Protein AF-A0A3B8Q5W2-F1 (afdb_monomer_lite)

Sequence (146 aa):
MAARLQALFSNDDAALSDYAQPIVNELRATRVRVNSDFRASPFNAKISIAEKWRVHTMLFIRRNDMEAGNVYERLHHGDPQGAKPQAEVITQILARIKDRKARSNPESKQPAGFLRRAVLVSQFAYSWMTRSMRLSGTSHINATKT

Foldseek 3Di:
DAAEEEEEEALPDPVRVVLVVVLQVVCVVVVHNYDYDNDNDDVVVVVVVCVVVVRQKYKYDDPVLVVVQWIWIDGSPDDTPGTDHSVVVSVVVVVVRVVVVVVPPVVNVDDPPPPPPPPPVPPVVVVVVVVVPPPDDDDDDDDDDD

pLDDT: mean 71.18, std 16.19, range [39.97, 88.94]

Structure (mmCIF, N/CA/C/O backbone):
data_AF-A0A3B8Q5W2-F1
#
_entry.id   AF-A0A3B8Q5W2-F1
#
loop_
_atom_site.group_PDB
_atom_site.id
_atom_site.type_symbol
_atom_site.label_atom_id
_atom_site.label_alt_id
_atom_site.label_comp_id
_atom_site.label_asym_id
_atom_site.label_entity_id
_atom_site.label_seq_id
_atom_site.pdbx_PDB_ins_code
_atom_site.Cartn_x
_atom_site.Cartn_y
_atom_site.Cartn_z
_atom_site.occupancy
_atom_site.B_iso_or_equiv
_atom_site.auth_seq_id
_atom_site.auth_comp_id
_atom_site.auth_asym_id
_atom_site.auth_atom_id
_atom_site.pdbx_PDB_model_num
ATOM 1 N N . MET A 1 1 ? -15.652 4.200 12.191 1.00 45.91 1 MET A N 1
ATOM 2 C CA . MET A 1 1 ? -15.283 4.571 10.801 1.00 45.91 1 MET A CA 1
ATOM 3 C C . MET A 1 1 ? -14.407 3.487 10.179 1.00 45.91 1 MET A C 1
ATOM 5 O O . MET A 1 1 ? -13.369 3.178 10.748 1.00 45.91 1 MET A O 1
ATOM 9 N N . ALA A 1 2 ? -14.800 2.908 9.041 1.00 53.19 2 ALA A N 1
ATOM 10 C CA . ALA A 1 2 ? -13.908 2.077 8.223 1.00 53.19 2 ALA A CA 1
ATOM 11 C C . ALA A 1 2 ? -12.968 3.000 7.427 1.00 53.19 2 ALA A C 1
ATOM 13 O O . ALA A 1 2 ? -13.436 3.997 6.875 1.00 53.19 2 ALA A O 1
ATOM 14 N N . ALA A 1 3 ? -11.658 2.741 7.411 1.00 61.75 3 ALA A N 1
ATOM 15 C CA . ALA A 1 3 ? -10.736 3.575 6.644 1.00 61.75 3 ALA A CA 1
ATOM 16 C C . ALA A 1 3 ? -11.010 3.435 5.146 1.00 61.75 3 ALA A C 1
ATOM 18 O O . ALA A 1 3 ? -11.198 2.324 4.651 1.00 61.75 3 ALA A O 1
ATOM 19 N N . ARG A 1 4 ? -11.067 4.582 4.463 1.00 65.25 4 ARG A N 1
ATOM 20 C CA . ARG A 1 4 ? -11.157 4.676 3.010 1.00 65.25 4 ARG A CA 1
ATOM 21 C C . ARG A 1 4 ? -9.732 4.687 2.476 1.00 65.25 4 ARG A C 1
ATOM 23 O O . ARG A 1 4 ? -8.991 5.626 2.770 1.00 65.25 4 ARG A O 1
ATOM 30 N N . LEU A 1 5 ? -9.381 3.638 1.748 1.00 76.31 5 LEU A N 1
ATOM 31 C CA . LEU A 1 5 ? -8.098 3.489 1.079 1.00 76.31 5 LEU A CA 1
ATOM 32 C C . LEU A 1 5 ? -8.322 3.563 -0.431 1.00 76.31 5 LEU A C 1
ATOM 34 O O . LEU A 1 5 ? -9.268 2.959 -0.942 1.00 76.31 5 LEU A O 1
ATOM 38 N N . GLN A 1 6 ? -7.470 4.306 -1.130 1.00 79.44 6 GLN A N 1
ATOM 39 C CA . GLN A 1 6 ? -7.473 4.363 -2.589 1.00 79.44 6 GLN A CA 1
ATOM 40 C C . GLN A 1 6 ? -6.218 3.670 -3.104 1.00 79.44 6 GLN A C 1
ATOM 42 O O . GLN A 1 6 ? -5.112 4.104 -2.797 1.00 79.44 6 GLN A O 1
ATOM 47 N N . ALA A 1 7 ? -6.396 2.602 -3.871 1.00 77.19 7 ALA A N 1
ATOM 48 C CA . ALA A 1 7 ? -5.308 1.908 -4.534 1.00 77.19 7 ALA A CA 1
ATOM 49 C C . ALA A 1 7 ? -5.248 2.369 -5.996 1.00 77.19 7 ALA A C 1
ATOM 51 O O . ALA A 1 7 ? -6.253 2.313 -6.712 1.00 77.19 7 ALA A O 1
ATOM 52 N N . LEU A 1 8 ? -4.100 2.907 -6.396 1.00 77.88 8 LEU A N 1
ATOM 53 C CA . LEU A 1 8 ? -3.859 3.548 -7.681 1.00 77.88 8 LEU A CA 1
ATOM 54 C C . LEU A 1 8 ? -2.772 2.764 -8.418 1.00 77.88 8 LEU A C 1
ATOM 56 O O . LEU A 1 8 ? -1.646 2.654 -7.937 1.00 77.88 8 LEU A O 1
ATOM 60 N N . PHE A 1 9 ? -3.108 2.237 -9.591 1.00 75.00 9 PHE A N 1
ATOM 61 C CA . PHE A 1 9 ? -2.218 1.375 -10.373 1.00 75.00 9 PHE A CA 1
ATOM 62 C C . PHE A 1 9 ? -1.958 1.986 -11.752 1.00 75.00 9 PHE A C 1
ATOM 64 O O . PHE A 1 9 ? -2.855 2.627 -12.302 1.00 75.00 9 PHE A O 1
ATOM 71 N N . SER A 1 10 ? -0.762 1.813 -12.323 1.00 71.88 10 SER A N 1
ATOM 72 C CA . SER A 1 10 ? -0.567 2.111 -13.752 1.00 71.88 10 SER A CA 1
ATOM 73 C C . SER A 1 10 ? -1.206 0.977 -14.542 1.00 71.88 10 SER A C 1
ATOM 75 O O . SER A 1 10 ? -0.883 -0.180 -14.295 1.00 71.88 10 SER A O 1
ATOM 77 N N . ASN A 1 11 ? -2.117 1.292 -15.460 1.00 65.12 11 ASN A N 1
ATOM 78 C CA . ASN A 1 11 ? -2.798 0.279 -16.278 1.00 65.12 11 ASN A CA 1
ATOM 79 C C . ASN A 1 11 ? -2.034 -0.066 -17.563 1.00 65.12 11 ASN A C 1
ATOM 81 O O . ASN A 1 11 ? -2.555 -0.758 -18.428 1.00 65.12 11 ASN A O 1
ATOM 85 N N . ASP A 1 12 ? -0.812 0.436 -17.718 1.00 65.44 12 ASP A N 1
ATOM 86 C CA . ASP A 1 12 ? -0.016 0.210 -18.928 1.00 65.44 12 ASP A CA 1
ATOM 87 C C . ASP A 1 12 ? 0.574 -1.217 -18.976 1.00 65.44 12 ASP A C 1
ATOM 89 O O . ASP A 1 12 ? 1.395 -1.517 -19.840 1.00 65.44 12 ASP A O 1
ATOM 93 N N . ASP A 1 13 ? 0.188 -2.093 -18.037 1.00 70.56 13 ASP A N 1
ATOM 94 C CA . ASP A 1 13 ? 0.699 -3.454 -17.894 1.00 70.56 13 ASP A CA 1
ATOM 95 C C . ASP A 1 13 ? -0.330 -4.398 -17.243 1.00 70.56 13 ASP A C 1
ATOM 97 O O . ASP A 1 13 ? -0.829 -4.132 -16.144 1.00 70.56 13 ASP A O 1
ATOM 101 N N . ALA A 1 14 ? -0.621 -5.528 -17.894 1.00 78.88 14 ALA A N 1
ATOM 102 C CA . ALA A 1 14 ? -1.497 -6.565 -17.346 1.00 78.88 14 ALA A CA 1
ATOM 103 C C . ALA A 1 14 ? -0.899 -7.199 -16.076 1.00 78.88 14 ALA A C 1
ATOM 105 O O . ALA A 1 14 ? -1.629 -7.451 -15.117 1.00 78.88 14 ALA A O 1
ATOM 106 N N . ALA A 1 15 ? 0.432 -7.331 -16.012 1.00 82.75 15 ALA A N 1
ATOM 107 C CA . ALA A 1 15 ? 1.127 -7.911 -14.863 1.00 82.75 15 ALA A CA 1
ATOM 108 C C . ALA A 1 15 ? 0.907 -7.103 -13.572 1.00 82.75 15 ALA A C 1
ATOM 110 O O . ALA A 1 15 ? 0.785 -7.668 -12.485 1.00 82.75 15 ALA A O 1
ATOM 111 N N . LEU A 1 16 ? 0.788 -5.774 -13.683 1.00 80.88 16 LEU A N 1
ATOM 112 C CA . LEU A 1 16 ? 0.503 -4.910 -12.534 1.00 80.88 16 LEU A CA 1
ATOM 113 C C . LEU A 1 16 ? -0.903 -5.135 -11.984 1.00 80.88 16 LEU A C 1
ATOM 115 O O . LEU A 1 16 ? -1.096 -5.088 -10.769 1.00 80.88 16 LEU A O 1
ATOM 119 N N . SER A 1 17 ? -1.878 -5.375 -12.860 1.00 82.31 17 SER A N 1
ATOM 120 C CA . SER A 1 17 ? -3.250 -5.667 -12.441 1.00 82.31 17 SER A CA 1
ATOM 121 C C . SER A 1 17 ? -3.327 -7.021 -11.738 1.00 82.31 17 SER A C 1
ATOM 123 O O . SER A 1 17 ? -3.936 -7.111 -10.671 1.00 82.31 17 SER A O 1
ATOM 125 N N . ASP A 1 18 ? -2.632 -8.030 -12.266 1.00 86.31 18 ASP A N 1
ATOM 126 C CA . ASP A 1 18 ? -2.560 -9.368 -11.669 1.00 86.31 18 ASP A CA 1
ATOM 127 C C . ASP A 1 18 ? -1.869 -9.358 -10.299 1.00 86.31 18 ASP A C 1
ATOM 129 O O . ASP A 1 18 ? -2.305 -10.052 -9.382 1.00 86.31 18 ASP A O 1
ATOM 133 N N . TYR A 1 19 ? -0.846 -8.518 -10.119 1.00 84.56 19 TYR A N 1
ATOM 134 C CA . TYR A 1 19 ? -0.189 -8.318 -8.825 1.00 84.56 19 TYR A CA 1
ATOM 135 C C . TYR A 1 19 ? -1.051 -7.516 -7.834 1.00 84.56 19 TYR A C 1
ATOM 137 O O . TYR A 1 19 ? -1.098 -7.802 -6.638 1.00 84.56 19 TYR A O 1
ATOM 145 N N . ALA A 1 20 ? -1.773 -6.506 -8.316 1.00 84.50 20 ALA A N 1
ATOM 146 C CA . ALA A 1 20 ? -2.580 -5.617 -7.486 1.00 84.50 20 ALA A CA 1
ATOM 147 C C . ALA A 1 20 ? -3.886 -6.251 -6.982 1.00 84.50 20 ALA A C 1
ATOM 149 O O . ALA A 1 20 ? -4.330 -5.973 -5.861 1.00 84.50 20 ALA A O 1
ATOM 150 N N . GLN A 1 21 ? -4.526 -7.084 -7.801 1.00 87.31 21 GLN A N 1
ATOM 151 C CA . GLN A 1 21 ? -5.802 -7.716 -7.483 1.00 87.31 21 GLN A CA 1
ATOM 152 C C . GLN A 1 21 ? -5.790 -8.529 -6.170 1.00 87.31 21 GLN A C 1
ATOM 154 O O . GLN A 1 21 ? -6.686 -8.307 -5.344 1.00 87.31 21 GLN A O 1
ATOM 159 N N . PRO A 1 22 ? -4.814 -9.424 -5.903 1.00 88.69 22 PRO A N 1
ATOM 160 C CA . PRO A 1 22 ? -4.765 -10.167 -4.645 1.00 88.69 22 PRO A CA 1
ATOM 161 C C . PRO A 1 22 ? -4.585 -9.247 -3.431 1.00 88.69 22 PRO A C 1
ATOM 163 O O . PRO A 1 22 ? -5.254 -9.451 -2.420 1.00 88.69 22 PRO A O 1
ATOM 166 N N . ILE A 1 23 ? -3.792 -8.176 -3.548 1.00 86.06 23 ILE A N 1
ATOM 167 C CA . ILE A 1 23 ? -3.586 -7.187 -2.473 1.00 86.06 23 ILE A CA 1
ATOM 168 C C . ILE A 1 23 ? -4.909 -6.505 -2.108 1.00 86.06 23 ILE A C 1
ATOM 170 O O . ILE A 1 23 ? -5.271 -6.369 -0.936 1.00 86.06 23 ILE A O 1
ATOM 174 N N . VAL A 1 24 ? -5.670 -6.081 -3.119 1.00 87.81 24 VAL A N 1
ATOM 175 C CA . VAL A 1 24 ? -6.986 -5.464 -2.911 1.00 87.81 24 VAL A CA 1
ATOM 176 C C . VAL A 1 24 ? -7.957 -6.457 -2.270 1.00 87.81 24 VAL A C 1
ATOM 178 O O . VAL A 1 24 ? -8.723 -6.071 -1.382 1.00 87.81 24 VAL A O 1
ATOM 181 N N . ASN A 1 25 ? -7.923 -7.724 -2.685 1.00 88.94 25 ASN A N 1
ATOM 182 C CA . ASN A 1 25 ? -8.769 -8.775 -2.125 1.00 88.94 25 ASN A CA 1
ATOM 183 C C . ASN A 1 25 ? -8.451 -9.043 -0.648 1.00 88.94 25 ASN A C 1
ATOM 185 O O . ASN A 1 25 ? -9.375 -9.124 0.158 1.00 88.94 25 ASN A O 1
ATOM 189 N N . GLU A 1 26 ? -7.175 -9.096 -0.270 1.00 87.56 26 GLU A N 1
ATOM 190 C CA . GLU A 1 26 ? -6.734 -9.291 1.116 1.00 87.56 26 GLU A CA 1
ATOM 191 C C . GLU A 1 26 ? -7.181 -8.136 2.031 1.00 87.56 26 GLU A C 1
ATOM 193 O O . GLU A 1 26 ? -7.767 -8.335 3.105 1.00 87.56 26 GLU A O 1
ATOM 198 N N . LEU A 1 27 ? -7.011 -6.893 1.570 1.00 85.69 27 LEU A N 1
ATOM 199 C CA . LEU A 1 27 ? -7.477 -5.716 2.304 1.00 85.69 27 LEU A CA 1
ATOM 200 C C . LEU A 1 27 ? -9.010 -5.708 2.456 1.00 85.69 27 LEU A C 1
ATOM 202 O O . LEU A 1 27 ? -9.535 -5.370 3.524 1.00 85.69 27 LEU A O 1
ATOM 206 N N . ARG A 1 28 ? -9.746 -6.118 1.414 1.00 86.06 28 ARG A N 1
ATOM 207 C CA . ARG A 1 28 ? -11.213 -6.251 1.461 1.00 86.06 28 ARG A CA 1
ATOM 208 C C . ARG A 1 28 ? -11.662 -7.372 2.396 1.00 86.06 28 ARG A C 1
ATOM 210 O O . ARG A 1 28 ? -12.617 -7.161 3.145 1.00 86.06 28 ARG A O 1
ATOM 217 N N . ALA A 1 29 ? -10.962 -8.507 2.416 1.00 87.06 29 ALA A N 1
ATOM 218 C CA . ALA A 1 29 ? -11.219 -9.608 3.346 1.00 87.06 29 ALA A CA 1
ATOM 219 C C . ALA A 1 29 ? -11.098 -9.143 4.807 1.00 87.06 29 ALA A C 1
ATOM 221 O O . ALA A 1 29 ? -11.911 -9.507 5.657 1.00 87.06 29 ALA A O 1
ATOM 222 N N . THR A 1 30 ? -10.182 -8.209 5.075 1.00 82.94 30 THR A N 1
ATOM 223 C CA . THR A 1 30 ? -10.003 -7.596 6.402 1.00 82.94 30 THR A CA 1
ATOM 224 C C . THR A 1 30 ? -11.007 -6.463 6.700 1.00 82.94 30 THR A C 1
ATOM 226 O O . THR A 1 30 ? -10.853 -5.683 7.643 1.00 82.94 30 THR A O 1
ATOM 229 N N . ARG A 1 31 ? -12.090 -6.362 5.914 1.00 80.38 31 ARG A N 1
ATOM 230 C CA . ARG A 1 31 ? -13.159 -5.350 6.025 1.00 80.38 31 ARG A CA 1
ATOM 231 C C . ARG A 1 31 ? -12.667 -3.901 5.871 1.00 80.38 31 ARG A C 1
ATOM 233 O O . ARG A 1 31 ? -13.316 -2.968 6.362 1.00 80.38 31 ARG A O 1
ATOM 240 N N . VAL A 1 32 ? -11.542 -3.683 5.186 1.00 84.12 32 VAL A N 1
ATOM 241 C CA . VAL A 1 32 ? -11.069 -2.341 4.814 1.00 84.12 32 VAL A CA 1
ATOM 242 C C . VAL A 1 32 ? -11.826 -1.873 3.570 1.00 84.12 32 VAL A C 1
ATOM 244 O O . VAL A 1 32 ? -11.994 -2.617 2.605 1.00 84.12 32 VAL A O 1
ATOM 247 N N . ARG A 1 33 ? -12.304 -0.621 3.570 1.00 84.38 33 ARG A N 1
ATOM 248 C CA . ARG A 1 33 ? -12.987 -0.045 2.403 1.00 84.38 33 ARG A CA 1
ATOM 249 C C . ARG A 1 33 ? -11.942 0.425 1.395 1.00 84.38 33 ARG A C 1
ATOM 251 O O . ARG A 1 33 ? -11.445 1.546 1.496 1.00 84.38 33 ARG A O 1
ATOM 258 N N . VAL A 1 34 ? -11.630 -0.444 0.437 1.00 87.38 34 VAL A N 1
ATOM 259 C CA . VAL A 1 34 ? -10.660 -0.182 -0.634 1.00 87.38 34 VAL A CA 1
ATOM 260 C C . VAL A 1 34 ? -11.366 0.143 -1.945 1.00 87.38 34 VAL A C 1
ATOM 262 O O . VAL A 1 34 ? -12.121 -0.678 -2.475 1.00 87.38 34 VAL A O 1
ATOM 265 N N . ASN A 1 35 ? -11.071 1.323 -2.486 1.00 86.19 35 ASN A N 1
ATOM 266 C CA . ASN A 1 35 ? -11.407 1.698 -3.852 1.00 86.19 35 ASN A CA 1
ATOM 267 C C . ASN A 1 35 ? -10.181 1.488 -4.751 1.00 86.19 35 ASN A C 1
ATOM 269 O O . ASN A 1 35 ? -9.125 2.059 -4.488 1.00 86.19 35 ASN A O 1
ATOM 273 N N . SER A 1 36 ? -10.314 0.655 -5.778 1.00 85.62 36 SER A N 1
ATOM 274 C CA . SER A 1 36 ? -9.234 0.267 -6.691 1.00 85.62 36 SER A CA 1
ATOM 275 C C . SER A 1 36 ? -9.438 0.942 -8.047 1.00 85.62 36 SER A C 1
ATOM 277 O O . SER A 1 36 ? -10.482 0.739 -8.665 1.00 85.62 36 SER A O 1
ATOM 279 N N . ASP A 1 37 ? -8.469 1.740 -8.502 1.00 83.12 37 ASP A N 1
ATOM 280 C CA . ASP A 1 37 ? -8.516 2.424 -9.800 1.00 83.12 37 ASP A CA 1
ATOM 281 C C . ASP A 1 37 ? -7.450 1.879 -10.763 1.00 83.12 37 ASP A C 1
ATOM 283 O O . ASP A 1 37 ? -6.279 2.279 -10.723 1.00 83.12 37 ASP A O 1
ATOM 287 N N . PHE A 1 38 ? -7.901 0.999 -11.658 1.00 80.31 38 PHE A N 1
ATOM 288 C CA . PHE A 1 38 ? -7.121 0.376 -12.730 1.00 80.31 38 PHE A CA 1
ATOM 289 C C . PHE A 1 38 ? -7.224 1.126 -14.067 1.00 80.31 38 PHE A C 1
ATOM 291 O O . PHE A 1 38 ? -6.928 0.563 -15.107 1.00 80.31 38 PHE A O 1
ATOM 298 N N . ARG A 1 39 ? -7.685 2.382 -14.112 1.00 79.75 39 ARG A N 1
ATOM 299 C CA . ARG A 1 39 ? -7.761 3.118 -15.389 1.00 79.75 39 ARG A CA 1
ATOM 300 C C . ARG A 1 39 ? -6.369 3.512 -15.895 1.00 79.75 39 ARG A C 1
ATOM 302 O O . ARG A 1 39 ? -5.485 3.800 -15.091 1.00 79.75 39 ARG A O 1
ATOM 309 N N . ALA A 1 40 ? -6.185 3.603 -17.211 1.00 75.75 40 ALA A N 1
ATOM 310 C CA . ALA A 1 40 ? -4.977 4.165 -17.825 1.00 75.75 40 ALA A CA 1
ATOM 311 C C . ALA A 1 40 ? -5.005 5.701 -17.738 1.00 75.75 40 ALA A C 1
ATOM 313 O O . ALA A 1 40 ? -5.373 6.396 -18.680 1.00 75.75 40 ALA A O 1
ATOM 314 N N . SER A 1 41 ? -4.707 6.243 -16.559 1.00 78.56 41 SER A N 1
ATOM 315 C CA . SER A 1 41 ? -4.585 7.684 -16.336 1.00 78.56 41 SER A CA 1
ATOM 316 C C . SER A 1 41 ? -3.327 7.986 -15.523 1.00 78.56 41 SER A C 1
ATOM 318 O O . SER A 1 41 ? -2.932 7.169 -14.684 1.00 78.56 41 SER A O 1
ATOM 320 N N . PRO A 1 42 ? -2.679 9.143 -15.753 1.00 82.00 42 PRO A N 1
ATOM 321 C CA . PRO A 1 42 ? -1.427 9.470 -15.087 1.00 82.00 42 PRO A CA 1
ATOM 322 C C . PRO A 1 42 ? -1.618 9.536 -13.570 1.00 82.00 42 PRO A C 1
ATOM 324 O O . PRO A 1 42 ? -2.631 10.044 -13.076 1.00 82.00 42 PRO A O 1
ATOM 327 N N . PHE A 1 43 ? -0.613 9.076 -12.818 1.00 82.00 43 PHE A N 1
ATOM 328 C CA . PHE A 1 43 ? -0.663 9.035 -11.354 1.00 82.00 43 PHE A CA 1
ATOM 329 C C . PHE A 1 43 ? -1.022 10.387 -10.733 1.00 82.00 43 PHE A C 1
ATOM 331 O O . PHE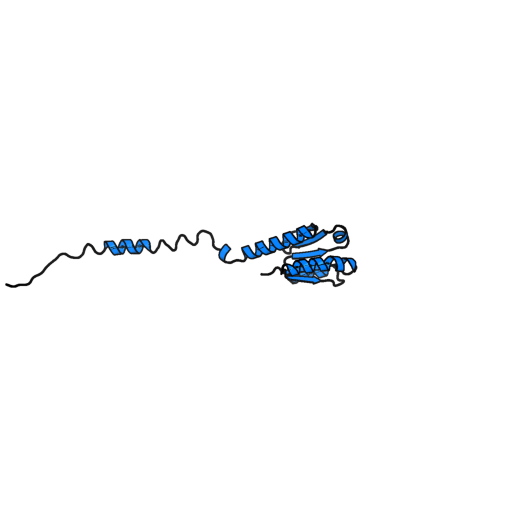 A 1 43 ? -1.841 10.428 -9.822 1.00 82.00 43 PHE A O 1
ATOM 338 N N . ASN A 1 44 ? -0.508 11.497 -11.267 1.00 83.62 44 ASN A N 1
ATOM 339 C CA . ASN A 1 44 ? -0.820 12.839 -10.765 1.00 83.62 44 ASN A CA 1
ATOM 340 C C . ASN A 1 44 ? -2.324 13.159 -10.825 1.00 83.62 44 ASN A C 1
ATOM 342 O O . ASN A 1 44 ? -2.872 13.741 -9.889 1.00 83.62 44 ASN A O 1
ATOM 346 N N . ALA A 1 45 ? -3.017 12.730 -11.886 1.00 87.12 45 ALA A N 1
ATOM 347 C CA . ALA A 1 45 ? -4.462 12.915 -12.003 1.00 87.12 45 ALA A CA 1
ATOM 348 C C . ALA A 1 45 ? -5.210 12.061 -10.970 1.00 87.12 45 ALA A C 1
ATOM 350 O O . ALA A 1 45 ? -6.110 12.552 -10.287 1.00 87.12 45 ALA A O 1
ATOM 351 N N . LYS A 1 46 ? -4.793 10.803 -10.797 1.00 85.50 46 LYS A N 1
ATOM 352 C CA . LYS A 1 46 ? -5.358 9.891 -9.794 1.00 85.50 46 LYS A CA 1
ATOM 353 C C . LYS A 1 46 ? -5.155 10.393 -8.363 1.00 85.50 46 LYS A C 1
ATOM 355 O O . LYS A 1 46 ? -6.087 10.354 -7.561 1.00 85.50 46 LYS A O 1
ATOM 360 N N . ILE A 1 47 ? -3.965 10.911 -8.062 1.00 83.69 47 ILE A N 1
ATOM 361 C CA . ILE A 1 47 ? -3.616 11.540 -6.785 1.00 83.69 47 ILE A CA 1
ATOM 362 C C . ILE A 1 47 ? -4.519 12.744 -6.532 1.00 83.69 47 ILE A C 1
ATOM 364 O O . ILE A 1 47 ? -5.156 12.804 -5.486 1.00 83.69 47 ILE A O 1
ATOM 368 N N . SER A 1 48 ? -4.647 13.654 -7.502 1.00 85.75 48 SER A N 1
ATOM 369 C CA . SER A 1 48 ? -5.509 14.834 -7.368 1.00 85.75 48 SER A CA 1
ATOM 370 C C . SER A 1 48 ? -6.967 14.449 -7.092 1.00 85.75 48 SER A C 1
ATOM 372 O O . SER A 1 48 ? -7.632 15.055 -6.252 1.00 85.75 48 SER A O 1
ATOM 374 N N . ILE A 1 49 ? -7.471 13.402 -7.752 1.00 85.38 49 ILE A N 1
ATOM 375 C CA . ILE A 1 49 ? -8.808 12.862 -7.489 1.00 85.38 49 ILE A CA 1
ATOM 376 C C . ILE A 1 49 ? -8.883 12.317 -6.055 1.00 85.38 49 ILE A C 1
ATOM 378 O O . ILE A 1 49 ? -9.776 12.702 -5.303 1.00 85.38 49 ILE A O 1
ATOM 382 N N . ALA A 1 50 ? -7.944 11.466 -5.641 1.00 83.38 50 ALA A N 1
ATOM 383 C CA . ALA A 1 50 ? -7.917 10.878 -4.300 1.00 83.38 50 ALA A CA 1
ATOM 384 C C . ALA A 1 50 ? -7.807 11.932 -3.178 1.00 83.38 50 ALA A C 1
ATOM 386 O O . ALA A 1 50 ? -8.464 11.801 -2.141 1.00 83.38 50 ALA A O 1
ATOM 387 N N . GLU A 1 51 ? -7.042 13.000 -3.404 1.00 82.62 51 GLU A N 1
ATOM 388 C CA . GLU A 1 51 ? -6.926 14.153 -2.508 1.00 82.62 51 GLU A CA 1
ATOM 389 C C . GLU A 1 51 ? -8.251 14.924 -2.406 1.00 82.62 51 GLU A C 1
ATOM 391 O O . GLU A 1 51 ? -8.693 15.223 -1.295 1.00 82.62 51 GLU A O 1
ATOM 396 N N . LYS A 1 52 ? -8.953 15.161 -3.527 1.00 85.81 52 LYS A N 1
ATOM 397 C CA . LYS A 1 52 ? -10.300 15.773 -3.527 1.00 85.81 52 LYS A CA 1
ATOM 398 C C . LYS A 1 52 ? -11.308 14.952 -2.722 1.00 85.81 52 LYS A C 1
ATOM 400 O O . LYS A 1 52 ? -12.119 15.514 -1.990 1.00 85.81 52 LYS A O 1
ATOM 405 N N . TRP A 1 53 ? -11.228 13.623 -2.799 1.00 84.38 53 TRP A N 1
ATOM 406 C CA . TRP A 1 53 ? -12.066 12.713 -2.008 1.00 84.38 53 TRP A CA 1
ATOM 407 C C . TRP A 1 53 ? -11.630 12.579 -0.539 1.00 84.38 53 TRP A C 1
ATOM 409 O O . TRP A 1 53 ? -12.251 11.807 0.198 1.00 84.38 53 TRP A O 1
ATOM 419 N N . ARG A 1 54 ? -10.577 13.294 -0.108 1.00 83.25 54 ARG A N 1
ATOM 420 C CA . ARG A 1 54 ? -9.990 13.232 1.243 1.00 83.25 54 ARG A CA 1
ATOM 421 C C . ARG A 1 54 ? -9.723 11.796 1.697 1.00 83.25 54 ARG A C 1
ATOM 423 O O . ARG A 1 54 ? -10.013 11.407 2.832 1.00 83.25 54 ARG A O 1
ATOM 430 N N . VAL A 1 55 ? -9.204 10.978 0.783 1.00 82.25 55 VAL A N 1
ATOM 431 C CA . VAL A 1 55 ? -8.793 9.609 1.097 1.00 82.25 55 VAL A CA 1
ATOM 432 C C . VAL A 1 55 ? -7.622 9.678 2.071 1.00 82.25 55 VAL A C 1
ATOM 434 O O . VAL A 1 55 ? -6.651 10.379 1.827 1.00 82.25 55 VAL A O 1
ATOM 437 N N . HIS A 1 56 ? -7.709 8.944 3.179 1.00 80.94 56 HIS A N 1
ATOM 438 C CA . HIS A 1 56 ? -6.709 9.029 4.243 1.00 80.94 56 HIS A CA 1
ATOM 439 C C . HIS A 1 56 ? -5.365 8.402 3.846 1.00 80.94 56 HIS A C 1
ATOM 441 O O . HIS A 1 56 ? -4.309 8.950 4.162 1.00 80.94 56 HIS A O 1
ATOM 447 N N . THR A 1 57 ? -5.430 7.273 3.139 1.00 83.56 57 THR A N 1
ATOM 448 C CA . THR A 1 57 ? -4.275 6.478 2.718 1.00 83.56 57 THR A CA 1
ATOM 449 C C . THR A 1 57 ? -4.402 6.150 1.236 1.00 83.56 57 THR A C 1
ATOM 451 O O . THR A 1 57 ? -5.426 5.617 0.799 1.00 83.56 57 THR A O 1
ATOM 454 N N . MET A 1 58 ? -3.360 6.459 0.473 1.00 87.75 58 MET A N 1
ATOM 455 C CA . MET A 1 58 ? -3.236 6.117 -0.938 1.00 87.75 58 MET A CA 1
ATOM 456 C C . MET A 1 58 ? -2.128 5.072 -1.101 1.00 87.75 58 MET A C 1
ATOM 458 O O . MET A 1 58 ? -1.016 5.278 -0.615 1.00 87.75 58 MET A O 1
ATOM 462 N N . LEU A 1 59 ? -2.434 3.961 -1.771 1.00 86.31 59 LEU A N 1
ATOM 463 C CA . LEU A 1 59 ? -1.460 2.937 -2.154 1.00 86.31 59 LEU A CA 1
ATOM 464 C C . LEU A 1 59 ? -1.165 3.039 -3.644 1.00 86.31 59 LEU A C 1
ATOM 466 O O . LEU A 1 59 ? -2.091 3.163 -4.445 1.00 86.31 59 LEU A O 1
ATOM 470 N N . PHE A 1 60 ? 0.112 2.943 -3.999 1.00 85.12 60 PHE A N 1
ATOM 471 C CA . PHE A 1 60 ? 0.594 2.978 -5.372 1.00 85.12 60 PHE A CA 1
ATOM 472 C C . PHE A 1 60 ? 1.509 1.792 -5.622 1.00 85.12 60 PHE A C 1
ATOM 474 O O . PHE A 1 60 ? 2.353 1.462 -4.789 1.00 85.12 60 PHE A O 1
ATOM 481 N N . ILE A 1 61 ? 1.363 1.183 -6.792 1.00 85.44 61 ILE A N 1
ATOM 482 C CA . ILE A 1 61 ? 2.276 0.146 -7.264 1.00 85.44 61 ILE A CA 1
ATOM 483 C C . ILE A 1 61 ? 2.760 0.563 -8.646 1.00 85.44 61 ILE A C 1
ATOM 485 O O . ILE A 1 61 ? 1.955 0.771 -9.560 1.00 85.44 61 ILE A O 1
ATOM 489 N N . ARG A 1 62 ? 4.077 0.724 -8.780 1.00 83.44 62 ARG A N 1
ATOM 490 C CA . ARG A 1 62 ? 4.761 0.912 -10.064 1.00 83.44 62 ARG A CA 1
ATOM 491 C C . ARG A 1 62 ? 5.441 -0.393 -10.462 1.00 83.44 62 ARG A C 1
ATOM 493 O O . ARG A 1 62 ? 5.650 -1.259 -9.618 1.00 83.44 62 ARG A O 1
ATOM 500 N N . ARG A 1 63 ? 5.844 -0.506 -11.730 1.00 82.31 63 ARG A N 1
ATOM 501 C CA . ARG A 1 63 ? 6.551 -1.689 -12.248 1.00 82.31 63 ARG A CA 1
ATOM 502 C C . ARG A 1 63 ? 7.785 -2.045 -11.404 1.00 82.31 63 ARG A C 1
ATOM 504 O O . ARG A 1 63 ? 7.879 -3.167 -10.932 1.00 82.31 63 ARG A O 1
ATOM 511 N N . ASN A 1 64 ? 8.635 -1.066 -11.095 1.00 83.19 64 ASN A N 1
ATOM 512 C CA . ASN A 1 64 ? 9.823 -1.285 -10.258 1.00 83.19 64 ASN A CA 1
ATOM 513 C C . ASN A 1 64 ? 9.478 -1.738 -8.828 1.00 83.19 64 ASN A C 1
ATOM 515 O O . ASN A 1 64 ? 10.231 -2.488 -8.217 1.00 83.19 64 ASN A O 1
ATOM 519 N N . ASP A 1 65 ? 8.352 -1.270 -8.278 1.00 82.25 65 ASP A N 1
ATOM 520 C CA . ASP A 1 65 ? 7.924 -1.660 -6.933 1.00 82.25 65 ASP A CA 1
ATOM 521 C C . ASP A 1 65 ? 7.404 -3.112 -6.947 1.00 82.25 65 ASP A C 1
ATOM 523 O O . ASP A 1 65 ? 7.745 -3.883 -6.057 1.00 82.25 65 ASP A O 1
ATOM 527 N N . MET A 1 66 ? 6.673 -3.517 -7.996 1.00 83.81 66 MET A N 1
ATOM 528 C CA . MET A 1 66 ? 6.237 -4.905 -8.214 1.00 83.81 66 MET A CA 1
ATOM 529 C C . MET A 1 66 ? 7.424 -5.869 -8.342 1.00 83.81 66 MET A C 1
ATOM 531 O O . MET A 1 66 ? 7.421 -6.911 -7.694 1.00 83.81 66 MET A O 1
ATOM 535 N N . GLU A 1 67 ? 8.447 -5.518 -9.126 1.00 81.38 67 GLU A N 1
ATOM 536 C CA . GLU A 1 67 ? 9.657 -6.344 -9.291 1.00 81.38 67 GLU A CA 1
ATOM 537 C C . GLU A 1 67 ? 10.387 -6.584 -7.961 1.00 81.38 67 GLU A C 1
ATOM 539 O O . GLU A 1 67 ? 10.954 -7.652 -7.742 1.00 81.38 67 GLU A O 1
ATOM 544 N N . ALA A 1 68 ? 10.326 -5.614 -7.047 1.00 83.19 68 ALA A N 1
ATOM 545 C CA . ALA A 1 68 ? 10.909 -5.708 -5.714 1.00 83.19 68 ALA A CA 1
ATOM 546 C C . ALA A 1 68 ? 9.950 -6.276 -4.644 1.00 83.19 68 ALA A C 1
ATOM 548 O O . ALA A 1 68 ? 10.335 -6.359 -3.478 1.00 83.19 68 ALA A O 1
ATOM 549 N N . GLY A 1 69 ? 8.704 -6.629 -4.990 1.00 82.44 69 GLY A N 1
ATOM 550 C CA . GLY A 1 69 ? 7.687 -7.080 -4.024 1.00 82.44 69 GLY A CA 1
ATOM 551 C C . GLY A 1 69 ? 7.216 -5.987 -3.049 1.00 82.44 69 GLY A C 1
ATOM 552 O O . GLY A 1 69 ? 6.719 -6.265 -1.952 1.00 82.44 69 GLY A O 1
ATOM 553 N N . ASN A 1 70 ? 7.395 -4.725 -3.433 1.00 86.56 70 ASN A N 1
ATOM 554 C CA . ASN A 1 70 ? 7.131 -3.551 -2.620 1.00 86.56 70 ASN A CA 1
ATOM 555 C C . ASN A 1 70 ? 5.847 -2.831 -3.046 1.00 86.56 70 ASN A C 1
ATOM 557 O O . ASN A 1 70 ? 5.344 -2.956 -4.162 1.00 86.56 70 ASN A O 1
ATOM 561 N N . VAL A 1 71 ? 5.320 -2.031 -2.125 1.00 84.94 71 VAL A N 1
ATOM 562 C CA . VAL A 1 71 ? 4.169 -1.157 -2.325 1.00 84.94 71 VAL A CA 1
ATOM 563 C C . VAL A 1 71 ? 4.494 0.218 -1.756 1.00 84.94 71 VAL A C 1
ATOM 565 O O . VAL A 1 71 ? 5.033 0.339 -0.655 1.00 84.94 71 VAL A O 1
ATOM 568 N N . TYR A 1 72 ? 4.166 1.266 -2.507 1.00 83.38 72 TYR A N 1
ATOM 569 C CA . TYR A 1 72 ? 4.378 2.642 -2.083 1.00 83.38 72 TYR A CA 1
ATOM 570 C C . TYR A 1 72 ? 3.139 3.182 -1.370 1.00 83.38 72 TYR A C 1
ATOM 572 O O . TYR A 1 72 ? 2.031 3.156 -1.911 1.00 83.38 72 TYR A O 1
ATOM 580 N N . GLU A 1 73 ? 3.321 3.710 -0.162 1.00 85.69 73 GLU A N 1
ATOM 581 C CA . GLU A 1 73 ? 2.235 4.294 0.627 1.00 85.69 73 GLU A CA 1
ATOM 582 C C . GLU A 1 73 ? 2.389 5.817 0.753 1.00 85.69 73 GLU A C 1
ATOM 584 O O . GLU A 1 73 ? 3.448 6.345 1.106 1.00 85.69 73 GLU A O 1
ATOM 589 N N . ARG A 1 74 ? 1.286 6.540 0.527 1.00 82.75 74 ARG A N 1
ATOM 590 C CA . ARG A 1 74 ? 1.175 7.975 0.809 1.00 82.75 74 ARG A CA 1
ATOM 591 C C . ARG A 1 74 ? 0.015 8.251 1.756 1.00 82.75 74 ARG A C 1
ATOM 593 O O . ARG A 1 74 ? -1.111 7.802 1.539 1.00 82.75 74 ARG A O 1
ATOM 600 N N . LEU A 1 75 ? 0.284 9.041 2.787 1.00 82.44 75 LEU A N 1
ATOM 601 C CA . LEU A 1 75 ? -0.722 9.521 3.729 1.00 82.44 75 LEU A CA 1
ATOM 602 C C . LEU A 1 75 ? -1.153 10.937 3.346 1.00 82.44 75 LEU A C 1
ATOM 604 O O . LEU A 1 75 ? -0.336 11.743 2.919 1.00 82.44 75 LEU A O 1
ATOM 608 N N . HIS A 1 76 ? -2.436 11.259 3.516 1.00 74.06 76 HIS A N 1
ATOM 609 C CA . HIS A 1 76 ? -2.945 12.594 3.172 1.00 74.06 76 HIS A CA 1
ATOM 610 C C . HIS A 1 76 ? -2.450 13.706 4.116 1.00 74.06 76 HIS A C 1
ATOM 612 O O . HIS A 1 76 ? -2.345 14.856 3.708 1.00 74.06 76 HIS A O 1
ATOM 618 N N . HIS A 1 77 ? -2.140 13.371 5.371 1.00 69.75 77 HIS A N 1
ATOM 619 C CA . HIS A 1 77 ? -1.675 14.321 6.392 1.00 69.75 77 HIS A CA 1
ATOM 620 C C . HIS A 1 77 ? -0.247 14.029 6.871 1.00 69.75 77 HIS A C 1
ATOM 622 O O . HIS A 1 77 ? 0.080 14.318 8.018 1.00 69.75 77 HIS A O 1
ATOM 628 N N . GLY A 1 78 ? 0.582 13.392 6.047 1.00 66.75 78 GLY A N 1
ATOM 629 C CA . GLY A 1 78 ? 1.937 13.033 6.451 1.00 66.75 78 GLY A CA 1
ATOM 630 C C . GLY A 1 78 ? 2.889 12.915 5.278 1.00 66.75 78 GLY A C 1
ATOM 631 O O . GLY A 1 78 ? 2.480 12.984 4.117 1.00 66.75 78 GLY A O 1
ATOM 632 N N . ASP A 1 79 ? 4.158 12.712 5.610 1.00 72.19 79 ASP A N 1
ATOM 633 C CA . ASP A 1 79 ? 5.206 12.541 4.619 1.00 72.19 79 ASP A CA 1
ATOM 634 C C . ASP A 1 79 ? 5.021 11.243 3.822 1.00 72.19 79 ASP A C 1
ATOM 636 O O . ASP A 1 79 ? 4.459 10.257 4.336 1.00 72.19 79 ASP A O 1
ATOM 640 N N . PRO A 1 80 ? 5.494 11.213 2.565 1.00 73.44 80 PRO A N 1
ATOM 641 C CA . PRO A 1 80 ? 5.492 9.994 1.778 1.00 73.44 80 PRO A CA 1
ATOM 642 C C . PRO A 1 80 ? 6.284 8.900 2.505 1.00 73.44 80 PRO A C 1
ATOM 644 O O . PRO A 1 80 ? 7.429 9.111 2.894 1.00 73.44 80 PRO A O 1
ATOM 647 N N . GLN A 1 81 ? 5.675 7.729 2.703 1.00 74.56 81 GLN A N 1
ATOM 648 C CA . GLN A 1 81 ? 6.250 6.664 3.536 1.00 74.56 81 GLN A CA 1
ATOM 649 C C . GLN A 1 81 ? 7.278 5.802 2.788 1.00 74.56 81 GLN A C 1
ATOM 651 O O . GLN A 1 81 ? 7.896 4.927 3.393 1.00 74.56 81 GLN A O 1
ATOM 656 N N . GLY A 1 82 ? 7.464 6.052 1.489 1.00 80.38 82 GLY A N 1
ATOM 657 C CA . GLY A 1 82 ? 8.355 5.279 0.634 1.00 80.38 82 GLY A CA 1
ATOM 658 C C . GLY A 1 82 ? 7.745 3.956 0.171 1.00 80.38 82 GLY A C 1
ATOM 659 O O . GLY A 1 82 ? 6.593 3.632 0.470 1.00 80.38 82 GLY A O 1
ATOM 660 N N . ALA A 1 83 ? 8.536 3.212 -0.600 1.00 82.94 83 ALA A N 1
ATOM 661 C CA . ALA A 1 83 ? 8.226 1.840 -0.975 1.00 82.94 83 ALA A CA 1
ATOM 662 C C . ALA A 1 83 ? 8.605 0.913 0.187 1.00 82.94 83 ALA A C 1
ATOM 664 O O . ALA A 1 83 ? 9.722 0.989 0.698 1.00 82.94 83 ALA A O 1
ATOM 665 N N . LYS A 1 84 ? 7.672 0.061 0.609 1.00 86.38 84 LYS A N 1
ATOM 666 C CA . LYS A 1 84 ? 7.864 -0.917 1.686 1.00 86.38 84 LYS A CA 1
ATOM 667 C C . LYS A 1 84 ? 7.372 -2.297 1.247 1.00 86.38 84 LYS A C 1
ATOM 669 O O . LYS A 1 84 ? 6.525 -2.358 0.354 1.00 86.38 84 LYS A O 1
ATOM 674 N N . PRO A 1 85 ? 7.816 -3.390 1.888 1.00 87.38 85 PRO A N 1
ATOM 675 C CA . PRO A 1 85 ? 7.318 -4.727 1.585 1.00 87.38 85 PRO A CA 1
ATOM 676 C C . PRO A 1 85 ? 5.800 -4.817 1.767 1.00 87.38 85 PRO A C 1
ATOM 678 O O . PRO A 1 85 ? 5.254 -4.297 2.745 1.00 87.38 85 PRO A O 1
ATOM 681 N N . GLN A 1 86 ? 5.112 -5.518 0.862 1.00 84.50 86 GLN A N 1
ATOM 682 C CA . GLN A 1 86 ? 3.648 -5.656 0.889 1.00 84.50 86 GLN A CA 1
ATOM 683 C C . GLN A 1 86 ? 3.109 -6.084 2.266 1.00 84.50 86 GLN A C 1
ATOM 685 O O . GLN A 1 86 ? 2.181 -5.465 2.791 1.00 84.50 86 GLN A O 1
ATOM 690 N N . ALA A 1 87 ? 3.698 -7.122 2.867 1.00 86.06 87 ALA A N 1
ATOM 691 C CA . ALA A 1 87 ? 3.244 -7.669 4.148 1.00 86.06 87 ALA A CA 1
ATOM 692 C C . ALA A 1 87 ? 3.333 -6.642 5.293 1.00 86.06 87 ALA A C 1
ATOM 694 O O . ALA A 1 8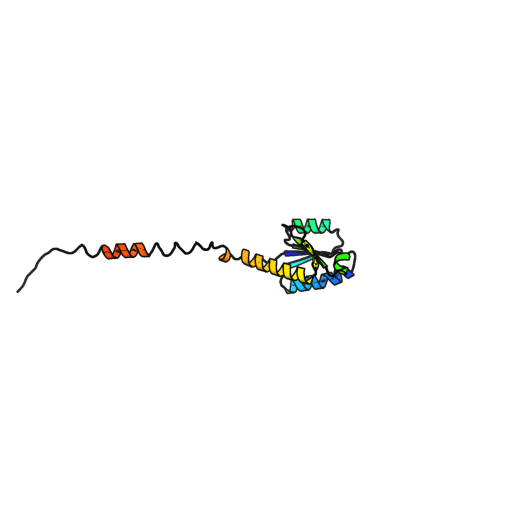7 ? 2.449 -6.561 6.155 1.00 86.06 87 ALA A O 1
ATOM 695 N N . GLU A 1 88 ? 4.378 -5.812 5.280 1.00 86.31 88 GLU A N 1
ATOM 696 C CA . GLU A 1 88 ? 4.567 -4.754 6.267 1.00 86.31 88 GLU A CA 1
ATOM 697 C C . GLU A 1 88 ? 3.517 -3.651 6.093 1.00 86.31 88 GLU A C 1
ATOM 699 O O . GLU A 1 88 ? 2.913 -3.205 7.071 1.00 86.31 88 GLU A O 1
ATOM 704 N N . VAL A 1 89 ? 3.237 -3.258 4.847 1.00 85.62 89 VAL A N 1
ATOM 705 C CA . VAL A 1 89 ? 2.238 -2.232 4.520 1.00 85.62 89 VAL A CA 1
ATOM 706 C C . VAL A 1 89 ? 0.844 -2.652 4.978 1.00 85.62 89 VAL A C 1
ATOM 708 O O . VAL A 1 89 ? 0.147 -1.871 5.629 1.00 85.62 89 VAL A O 1
ATOM 711 N N . ILE A 1 90 ? 0.443 -3.896 4.706 1.00 84.38 90 ILE A N 1
ATOM 712 C CA . ILE A 1 90 ? -0.859 -4.423 5.138 1.00 84.38 90 ILE A CA 1
ATOM 713 C C . ILE A 1 90 ? -0.957 -4.389 6.667 1.00 84.38 90 ILE A C 1
ATOM 715 O O . ILE A 1 90 ? -1.919 -3.847 7.216 1.00 84.38 90 ILE A O 1
ATOM 719 N N . THR A 1 91 ? 0.076 -4.866 7.364 1.00 87.62 91 THR A N 1
ATOM 720 C CA . THR A 1 91 ? 0.128 -4.858 8.833 1.00 87.62 91 THR A CA 1
ATOM 721 C C . THR A 1 91 ? 0.038 -3.434 9.399 1.00 87.62 91 THR A C 1
ATOM 723 O O . THR A 1 91 ? -0.750 -3.176 10.315 1.00 87.62 91 THR A O 1
ATOM 726 N N . GLN A 1 92 ? 0.772 -2.476 8.821 1.00 85.50 92 GLN A N 1
ATOM 727 C CA . GLN A 1 92 ? 0.748 -1.068 9.234 1.00 85.50 92 GLN A CA 1
ATOM 728 C C . GLN A 1 92 ? -0.618 -0.417 9.004 1.00 85.50 92 GLN A C 1
ATOM 730 O O . GLN A 1 92 ? -1.111 0.303 9.877 1.00 85.50 92 GLN A O 1
ATOM 735 N N . ILE A 1 93 ? -1.266 -0.684 7.868 1.00 83.88 93 ILE A N 1
ATOM 736 C CA . ILE A 1 93 ? -2.611 -0.174 7.578 1.00 83.88 93 ILE A CA 1
ATOM 737 C C . ILE A 1 93 ? -3.603 -0.695 8.620 1.00 83.88 93 ILE A C 1
ATOM 739 O O . ILE A 1 93 ? -4.384 0.085 9.172 1.00 83.88 93 ILE A O 1
ATOM 743 N N . LEU A 1 94 ? -3.558 -1.988 8.941 1.00 83.69 94 LEU A N 1
ATOM 744 C CA . LEU A 1 94 ? -4.448 -2.586 9.934 1.00 83.69 94 LEU A CA 1
ATOM 745 C C . LEU A 1 94 ? -4.223 -2.014 11.337 1.00 83.69 94 LEU A C 1
ATOM 747 O O . LEU A 1 94 ? -5.198 -1.666 12.015 1.00 83.69 94 LEU A O 1
ATOM 751 N N . ALA A 1 95 ? -2.964 -1.833 11.742 1.00 84.69 95 ALA A N 1
ATOM 752 C CA . ALA A 1 95 ? -2.612 -1.178 12.999 1.00 84.69 95 ALA A CA 1
ATOM 753 C C . ALA A 1 95 ? -3.159 0.261 13.056 1.00 84.69 95 ALA A C 1
ATOM 755 O O . ALA A 1 95 ? -3.911 0.606 13.969 1.00 84.69 95 ALA A O 1
ATOM 756 N N . ARG A 1 96 ? -2.919 1.072 12.015 1.00 81.25 96 ARG A N 1
ATOM 757 C CA . ARG A 1 96 ? -3.420 2.458 11.925 1.00 81.25 96 ARG A CA 1
ATOM 758 C C . ARG A 1 96 ? -4.945 2.536 11.979 1.00 81.25 96 ARG A C 1
ATOM 760 O O . ARG A 1 96 ? -5.507 3.450 12.589 1.00 81.25 96 ARG A O 1
ATOM 767 N N . ILE A 1 97 ? -5.645 1.587 11.355 1.00 80.94 97 ILE A N 1
ATOM 768 C CA . ILE A 1 97 ? -7.110 1.498 11.420 1.00 80.94 97 ILE A CA 1
ATOM 769 C C . ILE A 1 97 ? -7.571 1.193 12.848 1.00 80.94 97 ILE A C 1
ATOM 771 O O . ILE A 1 97 ? -8.533 1.812 13.318 1.00 80.94 97 ILE A O 1
ATOM 775 N N . LYS A 1 98 ? -6.897 0.272 13.545 1.00 79.94 98 LYS A N 1
ATOM 776 C CA . LYS A 1 98 ? -7.193 -0.077 14.940 1.00 79.94 98 LYS A CA 1
ATOM 777 C C . LYS A 1 98 ? -6.974 1.118 15.873 1.00 79.94 98 LYS A C 1
ATOM 779 O O . LYS A 1 98 ? -7.885 1.464 16.625 1.00 79.94 98 LYS A O 1
ATOM 784 N N . ASP A 1 99 ? -5.857 1.826 15.740 1.00 79.06 99 ASP A N 1
ATOM 785 C CA . ASP A 1 99 ? -5.547 3.009 16.555 1.00 79.06 99 ASP A CA 1
ATOM 786 C C . ASP A 1 99 ? -6.534 4.156 16.321 1.00 79.06 99 ASP A C 1
ATOM 788 O O . ASP A 1 99 ? -6.913 4.893 17.235 1.00 79.06 99 ASP A O 1
ATOM 792 N N . ARG A 1 100 ? -7.003 4.325 15.079 1.00 73.81 100 ARG A N 1
ATOM 793 C CA . ARG A 1 100 ? -8.065 5.291 14.771 1.00 73.81 100 ARG A CA 1
ATOM 794 C C . ARG A 1 100 ? -9.397 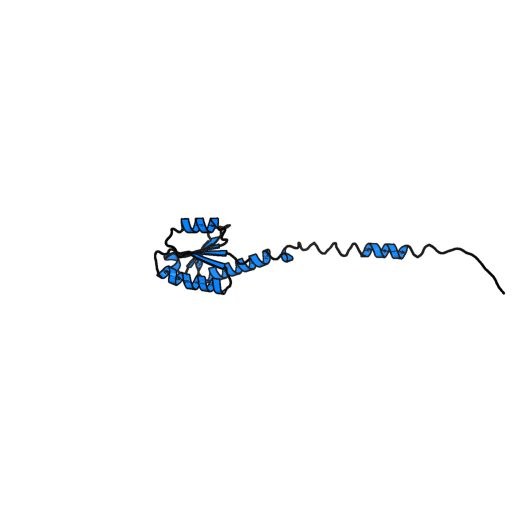4.903 15.398 1.00 73.81 100 ARG A C 1
ATOM 796 O O . ARG A 1 100 ? -10.092 5.793 15.883 1.00 73.81 100 ARG A O 1
ATOM 803 N N . LYS A 1 101 ? -9.751 3.612 15.412 1.00 67.69 101 LYS A N 1
ATOM 804 C CA . LYS A 1 101 ? -10.949 3.142 16.125 1.00 67.69 101 LYS A CA 1
ATOM 805 C C . LYS A 1 101 ? -10.859 3.486 17.609 1.00 67.69 101 LYS A C 1
ATOM 807 O O . LYS A 1 101 ? -11.808 4.079 18.115 1.00 67.69 101 LYS A O 1
ATOM 812 N N . ALA A 1 102 ? -9.720 3.206 18.247 1.00 68.25 102 ALA A N 1
ATOM 813 C CA . ALA A 1 102 ? -9.489 3.518 19.655 1.00 68.25 102 ALA A CA 1
ATOM 814 C C . ALA A 1 102 ? -9.662 5.018 19.941 1.00 68.25 102 ALA A C 1
ATOM 816 O O . ALA A 1 102 ? -10.478 5.380 20.776 1.00 68.25 102 ALA A O 1
ATOM 817 N N . ARG A 1 103 ? -9.014 5.902 19.166 1.00 61.59 103 ARG A N 1
ATOM 818 C CA . ARG A 1 103 ? -9.158 7.368 19.320 1.00 61.59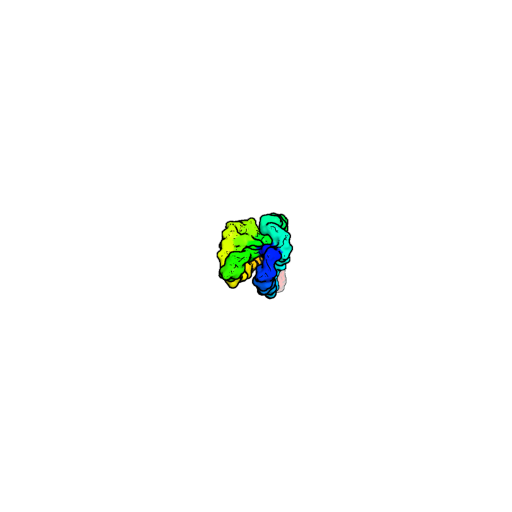 103 ARG A CA 1
ATOM 819 C C . ARG A 1 103 ? -10.569 7.901 19.052 1.00 61.59 103 ARG A C 1
ATOM 821 O O . ARG A 1 103 ? -10.929 8.972 19.540 1.00 61.59 103 ARG A O 1
ATOM 828 N N . SER A 1 104 ? -11.345 7.206 18.221 1.00 62.78 104 SER A N 1
ATOM 829 C CA . SER A 1 104 ? -12.719 7.597 17.894 1.00 62.78 104 SER A CA 1
ATOM 830 C C . SER A 1 104 ? -13.761 7.107 18.903 1.00 62.78 104 SER A C 1
ATOM 832 O O . SER A 1 104 ? -14.902 7.554 18.817 1.00 62.78 104 SER A O 1
ATOM 834 N N . ASN A 1 105 ? -13.399 6.214 19.836 1.00 56.38 105 ASN A N 1
ATOM 835 C CA . ASN A 1 105 ? -14.310 5.757 20.882 1.00 56.38 105 ASN A CA 1
ATOM 836 C C . ASN A 1 105 ? -14.548 6.905 21.888 1.00 56.38 105 ASN A C 1
ATOM 838 O O . ASN A 1 105 ? -13.581 7.396 22.471 1.00 56.38 105 ASN A O 1
ATOM 842 N N . PRO A 1 106 ? -15.791 7.371 22.107 1.00 56.09 106 PRO A N 1
ATOM 843 C CA . PRO A 1 106 ? -16.061 8.462 23.048 1.00 56.09 106 PRO A CA 1
ATOM 844 C C . PRO A 1 106 ? -15.637 8.149 24.493 1.00 56.09 106 PRO A C 1
ATOM 846 O O . PRO A 1 106 ? -15.327 9.071 25.242 1.00 56.09 106 PRO A O 1
ATOM 849 N N . GLU A 1 107 ? -15.551 6.873 24.876 1.00 53.97 107 GLU A N 1
ATOM 850 C CA . GLU A 1 107 ? -15.141 6.450 26.221 1.00 53.97 107 GLU A CA 1
ATOM 851 C C . GLU A 1 107 ? -13.656 6.727 26.520 1.00 53.97 107 GLU A C 1
ATOM 853 O O . GLU A 1 107 ? -13.307 7.089 27.639 1.00 53.97 107 GLU A O 1
ATOM 858 N N . SER A 1 108 ? -12.775 6.691 25.511 1.00 55.75 108 SER A N 1
ATOM 859 C CA . SER A 1 108 ? -11.348 7.009 25.690 1.00 55.75 108 SER A CA 1
ATOM 860 C C . SER A 1 108 ? -11.057 8.514 25.735 1.00 55.75 108 SER A C 1
ATOM 862 O O . SER A 1 108 ? -9.906 8.912 25.898 1.00 55.75 108 SER A O 1
ATOM 864 N N . LYS A 1 109 ? -12.073 9.360 25.520 1.00 52.69 109 LYS A N 1
ATOM 865 C CA . LYS A 1 109 ? -11.971 10.825 25.605 1.00 52.69 109 LYS A CA 1
ATOM 866 C C . LYS A 1 109 ? -12.378 11.371 26.971 1.00 52.69 109 LYS A C 1
ATOM 868 O O . LYS A 1 109 ? -12.426 12.588 27.135 1.00 52.69 109 LYS A O 1
ATOM 873 N N . GLN A 1 110 ? -12.672 10.513 27.947 1.00 54.34 110 GLN A N 1
ATOM 874 C CA . GLN A 1 110 ? -12.840 10.971 29.319 1.00 54.34 110 GLN A CA 1
ATOM 875 C C . GLN A 1 110 ? -11.458 11.327 29.887 1.00 54.34 110 GLN A C 1
ATOM 877 O O . GLN A 1 110 ? -10.597 10.449 29.969 1.00 54.34 110 GLN A O 1
ATOM 882 N N . PRO A 1 111 ? -11.196 12.587 30.285 1.00 53.00 111 PRO A N 1
ATOM 883 C CA . PRO A 1 111 ? -10.019 12.858 31.091 1.00 53.00 111 PRO A CA 1
ATOM 884 C C . PRO A 1 111 ? -10.168 12.070 32.395 1.00 53.00 111 PRO A C 1
ATOM 886 O O . PRO A 1 111 ? -11.227 12.109 33.026 1.00 53.00 111 PRO A O 1
ATOM 889 N N . ALA A 1 112 ? -9.098 11.398 32.824 1.00 55.50 112 ALA A N 1
ATOM 890 C CA . ALA A 1 112 ? -9.023 10.565 34.031 1.00 55.50 112 ALA A CA 1
ATOM 891 C C . ALA A 1 112 ? -9.400 11.279 35.361 1.00 55.50 112 ALA A C 1
ATOM 893 O O . ALA A 1 112 ? -9.262 10.708 36.437 1.00 55.50 112 ALA A O 1
ATOM 894 N N . GLY A 1 113 ? -9.882 12.526 35.312 1.00 52.53 113 GLY A N 1
ATOM 895 C CA . GLY A 1 113 ? -10.303 13.337 36.451 1.00 52.53 113 GLY A CA 1
ATOM 896 C C . GLY A 1 113 ? -11.813 13.554 36.608 1.00 52.53 113 GLY A C 1
ATOM 897 O O . GLY A 1 113 ? -12.208 14.189 37.584 1.00 52.53 113 GLY A O 1
ATOM 898 N N . PHE A 1 114 ? -12.683 13.059 35.717 1.00 51.25 114 PHE A N 1
ATOM 899 C CA . PHE A 1 114 ? -14.114 13.420 35.784 1.00 51.25 114 PHE A CA 1
ATOM 900 C C . PHE A 1 114 ? -14.932 12.671 36.861 1.00 51.25 114 PHE A C 1
ATOM 902 O O . PHE A 1 114 ? -16.063 13.048 37.152 1.00 51.25 114 PHE A O 1
ATOM 909 N N . LEU A 1 115 ? -14.351 11.667 37.532 1.00 49.34 115 LEU A N 1
ATOM 910 C CA . LEU A 1 115 ? -15.034 10.852 38.554 1.00 49.34 115 LEU A CA 1
ATOM 911 C C . LEU A 1 115 ? -14.621 11.140 40.009 1.00 49.34 115 LEU A C 1
ATOM 913 O O . LEU A 1 115 ? -14.930 10.354 40.898 1.00 49.34 115 LEU A O 1
ATOM 917 N N . ARG A 1 116 ? -13.970 12.276 40.304 1.00 47.34 116 ARG A N 1
ATOM 918 C CA . ARG A 1 116 ? -13.642 12.657 41.700 1.00 47.34 116 ARG A CA 1
ATOM 919 C C . ARG A 1 116 ? -14.539 13.722 42.333 1.00 47.34 116 ARG A C 1
ATOM 921 O O . ARG A 1 116 ? -14.340 14.046 43.499 1.00 47.34 116 ARG A O 1
ATOM 928 N N . ARG A 1 117 ? -15.548 14.243 41.625 1.00 45.75 117 ARG A N 1
ATOM 929 C CA . ARG A 1 117 ? -16.419 15.312 42.161 1.00 45.75 117 ARG A CA 1
ATOM 930 C C . ARG A 1 117 ? -17.891 14.950 42.364 1.00 45.75 117 ARG A C 1
ATOM 932 O O . ARG A 1 117 ? -18.590 15.715 43.015 1.00 45.75 117 ARG A O 1
ATOM 939 N N . ALA A 1 118 ? -18.351 13.789 41.896 1.00 43.97 118 ALA A N 1
ATOM 940 C CA . ALA A 1 118 ? -19.755 13.395 42.051 1.00 43.97 118 ALA A CA 1
ATOM 941 C C 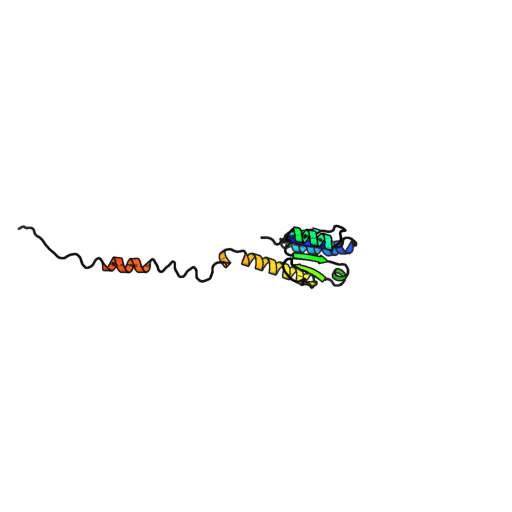. ALA A 1 118 ? -20.083 12.716 43.398 1.00 43.97 118 ALA A C 1
ATOM 943 O O . ALA A 1 118 ? -21.246 12.668 43.777 1.00 43.97 118 ALA A O 1
ATOM 944 N N . VAL A 1 119 ? -19.091 12.240 44.162 1.00 45.03 119 VAL A N 1
ATOM 945 C CA . VAL A 1 119 ? -19.348 11.539 45.442 1.00 45.03 119 VAL A CA 1
ATOM 946 C C . VAL A 1 119 ? -19.229 12.459 46.670 1.00 45.03 119 VAL A C 1
ATOM 948 O O . VAL A 1 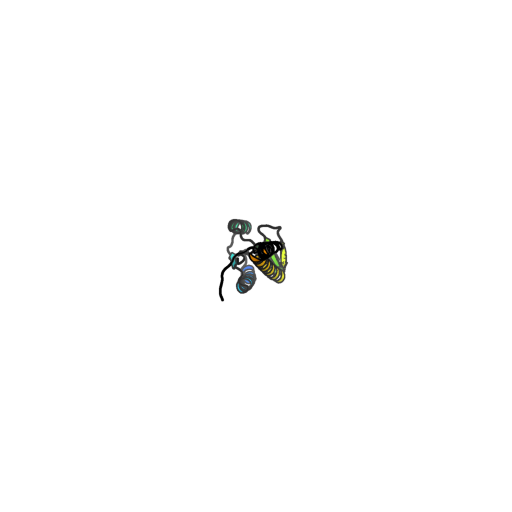119 ? -19.725 12.122 47.741 1.00 45.03 119 VAL A O 1
ATOM 951 N N . LEU A 1 120 ? -18.666 13.668 46.541 1.00 44.62 120 LEU A N 1
ATOM 952 C CA . LEU A 1 120 ? -18.409 14.530 47.707 1.00 44.62 120 LEU A CA 1
ATOM 953 C C . LEU A 1 120 ? -19.500 15.567 48.031 1.00 44.62 120 LEU A C 1
ATOM 955 O O . LEU A 1 120 ? -19.363 16.288 49.013 1.00 44.62 120 LEU A O 1
ATOM 959 N N . VAL A 1 121 ? -20.589 15.649 47.259 1.00 46.00 121 VAL A N 1
ATOM 960 C CA . VAL A 1 121 ? -21.730 16.527 47.608 1.00 46.00 121 VAL A CA 1
ATOM 961 C C . VAL A 1 121 ? -22.745 15.804 48.509 1.00 46.00 121 VAL A C 1
ATOM 963 O O . VAL A 1 121 ? -23.514 16.448 49.214 1.00 46.00 121 VAL A O 1
ATOM 966 N N . SER A 1 122 ? -22.702 14.467 48.590 1.00 43.28 122 SER A N 1
ATOM 967 C CA . SER A 1 122 ? -23.691 13.697 49.361 1.00 43.28 122 SER A CA 1
ATOM 968 C C . SER A 1 122 ? -23.299 13.400 50.817 1.00 43.28 122 SER A C 1
ATOM 970 O O . SER A 1 122 ? -24.172 13.040 51.601 1.00 43.28 122 SER A O 1
ATOM 972 N N . GLN A 1 123 ? -22.032 13.555 51.222 1.00 42.72 123 GLN A N 1
ATOM 973 C CA . GLN A 1 123 ? -21.617 13.285 52.614 1.00 42.72 123 GLN A CA 1
ATOM 974 C C . GLN A 1 123 ? -21.668 14.516 53.528 1.00 42.72 123 GLN A C 1
ATOM 976 O O . GLN A 1 123 ? -21.867 14.370 54.732 1.00 42.72 123 GLN A O 1
ATOM 981 N N . PHE A 1 124 ? -21.590 15.733 52.980 1.00 42.50 124 PHE A N 1
ATOM 982 C CA . PHE A 1 124 ? -21.734 16.951 53.787 1.00 42.50 124 PHE A CA 1
ATOM 983 C C . PHE A 1 124 ? -23.191 17.246 54.187 1.00 42.50 124 PHE A C 1
ATOM 985 O O . PHE A 1 124 ? -23.424 17.838 55.239 1.00 42.50 124 PHE A O 1
ATOM 992 N N . ALA A 1 125 ? -24.176 16.772 53.416 1.00 47.97 125 ALA A N 1
ATOM 993 C CA . ALA A 1 125 ? -25.596 16.945 53.738 1.00 47.97 125 ALA A CA 1
ATOM 994 C C . ALA A 1 125 ? -26.061 16.066 54.920 1.00 47.97 125 ALA A C 1
ATOM 996 O O . ALA A 1 125 ? -26.856 16.508 55.748 1.00 47.97 125 ALA A O 1
ATOM 997 N N . TYR A 1 126 ? -25.521 14.850 55.069 1.00 43.25 126 TYR A N 1
ATOM 998 C CA . TYR A 1 126 ? -25.954 13.924 56.126 1.00 43.25 126 TYR A CA 1
ATOM 999 C C . TYR A 1 126 ? -25.357 14.225 57.513 1.00 43.25 126 TYR A C 1
ATOM 1001 O O . TYR A 1 126 ? -25.970 13.893 58.532 1.00 43.25 126 TYR A O 1
ATOM 1009 N N . SER A 1 127 ? -24.206 14.906 57.584 1.00 46.31 127 SER A N 1
ATOM 1010 C CA . SER A 1 127 ? -23.590 15.272 58.870 1.00 46.31 127 SER A CA 1
ATOM 1011 C C . SER A 1 127 ? -24.221 16.508 59.524 1.00 46.31 127 SER A C 1
ATOM 1013 O O . SER A 1 127 ? -24.144 16.647 60.744 1.00 46.31 127 SER A O 1
ATOM 1015 N N . TRP A 1 128 ? -24.839 17.407 58.751 1.00 49.75 128 TRP A N 1
ATOM 1016 C CA . TRP A 1 128 ? -25.521 18.587 59.301 1.00 49.75 128 TRP A CA 1
ATOM 1017 C C . TRP A 1 128 ? -26.955 18.276 59.754 1.00 49.75 128 TRP A C 1
ATOM 1019 O O . TRP A 1 128 ? -27.429 18.829 60.744 1.00 49.75 128 TRP A O 1
ATOM 1029 N N . MET A 1 129 ? -27.623 17.321 59.100 1.00 46.34 129 MET A N 1
ATOM 1030 C CA . MET A 1 129 ? -29.010 16.961 59.412 1.00 46.34 129 MET A CA 1
ATOM 1031 C C . MET A 1 129 ? -29.153 16.115 60.691 1.00 46.34 129 MET A C 1
ATOM 1033 O O . MET A 1 129 ? -30.178 16.177 61.361 1.00 46.34 129 MET A O 1
ATOM 1037 N N . THR A 1 130 ? -28.112 15.387 61.102 1.00 53.34 130 THR A N 1
ATOM 1038 C CA . THR A 1 130 ? -28.143 14.538 62.313 1.00 53.34 130 THR A CA 1
ATOM 1039 C C . THR A 1 130 ? -27.694 15.250 63.592 1.00 53.34 130 THR A C 1
ATOM 1041 O O . THR A 1 130 ? -27.927 14.744 64.689 1.00 53.34 130 THR A O 1
ATOM 1044 N N . ARG A 1 131 ? -27.115 16.456 63.493 1.00 46.75 131 ARG A N 1
ATOM 1045 C CA . ARG A 1 131 ? -26.711 17.265 64.660 1.00 46.75 131 ARG A CA 1
ATOM 1046 C C . ARG A 1 131 ? -27.749 18.317 65.073 1.00 46.75 131 ARG A C 1
ATOM 1048 O O . ARG A 1 131 ? -27.664 18.850 66.174 1.00 46.75 131 ARG A O 1
ATOM 1055 N N . SER A 1 132 ? -28.760 18.558 64.236 1.00 46.69 132 SER A N 1
ATOM 1056 C CA . SER A 1 132 ? -29.871 19.487 64.505 1.00 46.69 132 SER A CA 1
ATOM 1057 C C . SER A 1 132 ? -30.988 18.893 65.379 1.00 46.69 132 SER A C 1
ATOM 1059 O O . SER A 1 132 ? -31.877 19.623 65.805 1.00 46.69 132 SER A O 1
ATOM 1061 N N . MET A 1 133 ? -30.971 17.586 65.660 1.00 46.62 133 MET A N 1
ATOM 1062 C CA . MET A 1 133 ? -32.084 16.868 66.305 1.00 46.62 133 MET A CA 1
ATOM 1063 C C . MET A 1 133 ? -31.824 16.508 67.778 1.00 46.62 133 MET A C 1
ATOM 1065 O O . MET A 1 133 ? -32.465 15.618 68.329 1.00 46.62 133 MET A O 1
ATOM 1069 N N . ARG A 1 134 ? -30.871 17.186 68.433 1.00 50.62 134 ARG A N 1
ATOM 1070 C CA . ARG A 1 134 ? -30.524 16.939 69.846 1.00 50.62 134 ARG A CA 1
ATOM 1071 C C . ARG A 1 134 ? -30.472 18.198 70.716 1.00 50.62 134 ARG A C 1
ATOM 1073 O O . ARG A 1 134 ? -29.772 18.196 71.721 1.00 50.62 134 ARG A O 1
ATOM 1080 N N . LEU A 1 135 ? -31.175 19.267 70.329 1.00 49.88 135 LEU A N 1
ATOM 1081 C CA . LEU A 1 135 ? -31.205 20.529 71.089 1.00 49.88 135 LEU A CA 1
ATOM 1082 C C . LEU A 1 135 ? -32.577 21.233 71.145 1.00 49.88 135 LEU A C 1
ATOM 1084 O O . LEU A 1 135 ? -32.638 22.414 71.469 1.00 49.88 135 LEU A O 1
ATOM 1088 N N . SER A 1 136 ? -33.695 20.542 70.912 1.00 55.12 136 SER A N 1
ATOM 1089 C CA . SER A 1 136 ? -35.023 21.128 71.160 1.00 55.12 136 SER A CA 1
ATOM 1090 C C . SER A 1 136 ? -35.949 20.122 71.837 1.00 55.12 136 SER A C 1
ATOM 1092 O O . SER A 1 136 ? -36.528 19.265 71.172 1.00 55.12 136 SER A O 1
ATOM 1094 N N . GLY A 1 137 ? -36.082 20.205 73.163 1.00 46.22 137 GLY A N 1
ATOM 1095 C CA . GLY A 1 137 ? -37.037 19.359 73.875 1.00 46.22 137 GLY A CA 1
ATOM 1096 C C . GLY A 1 137 ? -36.973 19.384 75.400 1.00 46.22 137 GLY A C 1
ATOM 1097 O O . GLY A 1 137 ? -37.054 18.323 76.004 1.00 46.22 137 GLY A O 1
ATOM 1098 N N . THR A 1 138 ? -36.849 20.551 76.039 1.00 51.56 138 THR A N 1
ATOM 1099 C CA . THR A 1 138 ? -37.197 20.707 77.466 1.00 51.56 138 THR A CA 1
ATOM 1100 C C . THR A 1 138 ? -38.130 21.894 77.661 1.00 51.56 138 THR A C 1
ATOM 1102 O O . THR A 1 138 ? -37.671 23.034 77.653 1.00 51.56 138 THR A O 1
ATOM 1105 N N . SER A 1 139 ? -39.424 21.621 77.860 1.00 41.94 139 SER A N 1
ATOM 1106 C CA . SER A 1 139 ? -40.201 22.104 79.021 1.00 41.94 139 SER A CA 1
ATOM 1107 C C . SER A 1 139 ? -41.708 21.852 78.884 1.00 41.94 139 SER A C 1
ATOM 1109 O O . SER A 1 139 ? -42.306 22.338 77.934 1.00 41.94 139 SER A O 1
ATOM 1111 N N . HIS A 1 140 ? -42.242 21.150 79.902 1.00 39.97 140 HIS A N 1
ATOM 1112 C CA . HIS A 1 140 ? -43.526 21.300 80.631 1.00 39.97 140 HIS A CA 1
ATOM 1113 C C . HIS A 1 140 ? -44.856 21.399 79.833 1.00 39.97 140 HIS A C 1
ATOM 1115 O O . HIS A 1 140 ? -44.913 22.028 78.793 1.00 39.97 140 HIS A O 1
ATOM 1121 N N . ILE A 1 141 ? -46.001 20.809 80.225 1.00 47.16 141 ILE A N 1
ATOM 1122 C CA . ILE A 1 141 ? -46.744 20.858 81.506 1.00 47.16 141 ILE A CA 1
ATOM 1123 C C . ILE A 1 141 ? -47.898 19.809 81.534 1.00 47.16 141 ILE A C 1
ATOM 1125 O O . ILE A 1 141 ? -48.576 19.629 80.531 1.00 47.16 141 ILE A O 1
ATOM 1129 N N . ASN A 1 142 ? -48.133 19.230 82.726 1.00 46.62 142 ASN A N 1
ATOM 1130 C CA . ASN A 1 142 ? -49.392 18.888 83.442 1.00 46.62 142 ASN A CA 1
ATOM 1131 C C . ASN A 1 142 ? -50.579 18.132 82.784 1.00 46.62 142 ASN A C 1
ATOM 1133 O O . ASN A 1 142 ? -51.179 18.641 81.847 1.00 46.62 142 ASN A O 1
ATOM 1137 N N . ALA A 1 143 ? -51.064 17.054 83.442 1.00 41.03 143 ALA A N 1
ATOM 1138 C CA . ALA A 1 143 ? -52.380 17.005 84.135 1.00 41.03 143 ALA A CA 1
ATOM 1139 C C . ALA A 1 143 ? -52.793 15.593 84.667 1.00 41.03 143 ALA A C 1
ATOM 1141 O O . ALA A 1 143 ? -53.011 14.674 83.889 1.00 41.03 143 ALA A O 1
ATOM 1142 N N . THR A 1 144 ? -52.936 15.513 86.004 1.00 46.28 144 THR A N 1
ATOM 1143 C CA . THR A 1 144 ? -54.018 14.923 86.850 1.00 46.28 144 THR A CA 1
ATOM 1144 C C . THR A 1 144 ? -54.414 13.425 86.912 1.00 46.28 144 THR A C 1
ATOM 1146 O O . THR A 1 144 ? -54.441 12.698 85.928 1.00 46.28 144 THR A O 1
ATOM 1149 N N . LYS A 1 145 ? -54.906 13.094 88.134 1.00 41.44 145 LYS A N 1
ATOM 1150 C CA . LYS A 1 145 ? -55.644 11.917 88.674 1.00 41.44 145 LYS A CA 1
ATOM 1151 C C . LYS A 1 145 ? -54.779 10.713 89.089 1.00 41.44 145 LYS A C 1
ATOM 1153 O O . LYS A 1 145 ? -53.948 10.266 88.318 1.00 41.44 145 LYS A O 1
ATOM 1158 N N . THR A 1 146 ? -54.885 10.187 90.315 1.00 47.25 146 THR A N 1
ATOM 1159 C CA . THR A 1 146 ? -56.075 9.935 91.163 1.00 47.25 146 THR A CA 1
ATOM 1160 C C . THR A 1 146 ? -55.693 9.878 92.637 1.00 47.25 146 THR A C 1
ATOM 1162 O O . THR A 1 146 ? -54.533 9.499 92.906 1.00 47.25 146 THR A O 1
#

Radius of gyration: 33.38 Å; chains: 1; bounding box: 67×32×110 Å

Secondary structure (DSSP, 8-state):
---EEEEEE--S-HHHHHHHHHHHHHHHHTT-EEEEE-SS--HHHHHHHHHHTT-SEEEEE-HHHHHTTEEEEEETTS----EEEHHHHHHHHHHHHHHHHHHH-GGGGS-TTTTSSSSSSHHHHHHHHTTTTSS-----------